Protein AF-A0A8H7U9P8-F1 (afdb_monomer)

Solvent-accessible surface area (backbone atoms only — not comparable to full-atom values): 9159 Å² total; per-residue (Å²): 142,85,87,87,87,82,85,85,82,86,85,87,84,90,87,84,80,89,77,88,81,91,81,88,89,85,90,80,92,76,88,78,81,78,82,87,80,76,90,78,82,76,75,75,76,71,85,64,72,77,75,77,67,76,71,53,92,57,46,44,79,45,80,44,76,46,96,87,73,50,75,49,80,47,78,46,52,33,84,40,32,42,50,57,51,40,45,49,51,66,71,68,51,57,77,95,45,56,93,74,56,70,96,48,57,84,75,59,81,53,72,56,98,91,36,78,62,51,53,88,38,42,46,54,83,74,76,113

Mean predicted aligned error: 18.79 Å

Secondary structure (DSSP, 8-state):
---------------------------------PPP----------------PPPPTTEEEEEEE-TTS-EEEEEEETTSBHHHHHHHHHHS--GGGGGG--SSGGG---EETTEEPPTT-BSTTT--

Nearest PDB structures (foldseek):
  1wgh-assembly1_A  TM=7.658E-01  e=2.312E-04  Mus musculus
  2gbm-assembly3_C  TM=8.348E-01  e=1.379E-03  Homo sapiens
  5swg-assembly1_A  TM=5.934E-01  e=4.024E-02  Homo sapiens
  5sxb-assembly1_A  TM=6.620E-01  e=7.797E-02  Homo sapiens
  5sxf-assembly1_A  TM=8.152E-01  e=1.614E-01  Homo sapiens

InterPro domains:
  IPR029071 Ubiquitin-like domain superfamily [SSF54236] (49-123)
  IPR039540 UBL3-like, ubiquitin domain [PF13881] (58-123)
  IPR040015 UBL3-like [PTHR13169] (57-124)

Foldseek 3Di:
DDDDDDDDDDDDDDDDDDDDDDDDDDDDDDDDDDDDDDDPPPPPPVPPPPPPPPQPPQKDWDWDQDPVRDTDIDIDGQQDFVLVVLVVCLVVPDPVCPVVRDPDSVVDWDADPNDTRDRRDGNNVVVD

Radius of gyration: 31.52 Å; Cα contacts (8 Å, |Δi|>4): 82; chains: 1; bounding box: 66×61×72 Å

Structure (mmCIF, N/CA/C/O backbone):
data_AF-A0A8H7U9P8-F1
#
_entry.id   AF-A0A8H7U9P8-F1
#
loop_
_atom_site.group_PDB
_atom_site.id
_atom_site.type_symbol
_atom_site.label_atom_id
_atom_site.label_alt_id
_atom_site.label_comp_id
_atom_site.label_asym_id
_atom_site.label_entity_id
_atom_site.label_seq_id
_atom_site.pdbx_PDB_ins_code
_atom_site.Cartn_x
_atom_site.Cartn_y
_atom_site.Cartn_z
_atom_site.occupancy
_atom_site.B_iso_or_equiv
_atom_site.auth_seq_id
_atom_site.auth_comp_id
_atom_site.auth_asym_id
_atom_site.auth_atom_id
_atom_site.pdbx_PDB_model_num
ATOM 1 N N . MET A 1 1 ? 14.004 42.310 -53.960 1.00 48.22 1 MET A N 1
ATOM 2 C CA . MET A 1 1 ? 14.989 41.286 -53.553 1.00 48.22 1 MET A CA 1
ATOM 3 C C . MET A 1 1 ? 16.269 41.995 -53.146 1.00 48.22 1 MET A C 1
ATOM 5 O O . MET A 1 1 ? 16.929 42.541 -54.014 1.00 48.22 1 MET A O 1
ATOM 9 N N . ALA A 1 2 ? 16.560 42.049 -51.847 1.00 48.06 2 ALA A N 1
ATOM 10 C CA . ALA A 1 2 ? 17.881 42.338 -51.287 1.00 48.06 2 ALA A CA 1
ATOM 11 C C . ALA A 1 2 ? 17.858 41.848 -49.831 1.00 48.06 2 ALA A C 1
ATOM 13 O O . ALA A 1 2 ? 17.055 42.330 -49.035 1.00 48.06 2 ALA A O 1
ATOM 14 N N . GLN A 1 3 ? 18.652 40.819 -49.541 1.00 46.38 3 GLN A N 1
ATOM 15 C CA . GLN A 1 3 ? 18.842 40.236 -48.214 1.00 46.38 3 GLN A CA 1
ATOM 16 C C . GLN A 1 3 ? 20.063 40.888 -47.558 1.00 46.38 3 GLN A C 1
ATOM 18 O O . GLN A 1 3 ? 21.067 41.117 -48.230 1.00 46.38 3 GLN A O 1
ATOM 23 N N . ALA A 1 4 ? 19.981 41.143 -46.255 1.00 49.91 4 ALA A N 1
ATOM 24 C CA . ALA A 1 4 ? 21.124 41.428 -45.398 1.00 49.91 4 ALA A CA 1
ATOM 25 C C . ALA A 1 4 ? 20.826 40.845 -44.008 1.00 49.91 4 ALA A C 1
ATOM 27 O O . ALA A 1 4 ? 20.103 41.451 -43.222 1.00 49.91 4 ALA A O 1
ATOM 28 N N . GLU A 1 5 ? 21.346 39.650 -43.736 1.00 50.34 5 GLU A N 1
ATOM 29 C CA . GLU A 1 5 ? 21.492 39.126 -42.378 1.00 50.34 5 GLU A CA 1
ATOM 30 C C . GLU A 1 5 ? 22.972 39.190 -42.010 1.00 50.34 5 GLU A C 1
ATOM 32 O O . GLU A 1 5 ? 23.845 38.737 -42.754 1.00 50.34 5 GLU A O 1
ATOM 37 N N . SER A 1 6 ? 23.229 39.831 -40.876 1.00 54.53 6 SER A N 1
ATOM 38 C CA . SER A 1 6 ? 24.551 40.147 -40.361 1.00 54.53 6 SER A CA 1
ATOM 39 C C . SER A 1 6 ? 24.925 39.185 -39.235 1.00 54.53 6 SER A C 1
ATOM 41 O O . SER A 1 6 ? 24.171 39.044 -38.276 1.00 54.53 6 SER A O 1
ATOM 43 N N . ASN A 1 7 ? 26.160 38.681 -39.324 1.00 53.97 7 ASN A N 1
ATOM 44 C CA . ASN A 1 7 ? 26.991 38.032 -38.297 1.00 53.97 7 ASN A CA 1
ATOM 45 C C . ASN A 1 7 ? 26.629 36.591 -37.883 1.00 53.97 7 ASN A C 1
ATOM 47 O O . ASN A 1 7 ? 25.467 36.249 -37.689 1.00 53.97 7 ASN A O 1
ATOM 51 N N . PRO A 1 8 ? 27.662 35.741 -37.708 1.00 55.09 8 PRO A N 1
ATOM 52 C CA . PRO A 1 8 ? 28.382 35.731 -36.431 1.00 55.09 8 PRO A CA 1
ATOM 53 C C . PRO A 1 8 ? 29.917 35.783 -36.523 1.00 55.09 8 PRO A C 1
ATOM 55 O O . PRO A 1 8 ? 30.558 35.243 -37.421 1.00 55.09 8 PRO A O 1
ATOM 58 N N . SER A 1 9 ? 30.480 36.442 -35.510 1.00 46.31 9 SER A N 1
ATOM 59 C CA . SER A 1 9 ? 31.898 36.547 -35.176 1.00 46.31 9 SER A CA 1
ATOM 60 C C . SER A 1 9 ? 32.423 35.251 -34.547 1.00 46.31 9 SER A C 1
ATOM 62 O O . SER A 1 9 ? 31.852 34.780 -33.570 1.00 46.31 9 SER A O 1
ATOM 64 N N . SER A 1 10 ? 33.537 34.763 -35.103 1.00 48.69 10 SER A N 1
ATOM 65 C CA . SER A 1 10 ? 34.746 34.234 -34.445 1.00 48.69 10 SER A CA 1
ATOM 66 C C . SER A 1 10 ? 34.595 33.443 -33.137 1.00 48.69 10 SER A C 1
ATOM 68 O O . SER A 1 10 ? 34.243 34.030 -32.117 1.00 48.69 10 SER A O 1
ATOM 70 N N . ASN A 1 11 ? 35.039 32.176 -33.123 1.00 47.34 11 ASN A N 1
ATOM 71 C CA . ASN A 1 11 ? 36.228 31.808 -32.339 1.00 47.34 11 ASN A CA 1
ATOM 72 C C . ASN A 1 11 ? 36.743 30.382 -32.648 1.00 47.34 11 ASN A C 1
ATOM 74 O O . ASN A 1 11 ? 35.954 29.455 -32.801 1.00 47.34 11 ASN A O 1
ATOM 78 N N . ALA A 1 12 ? 38.069 30.262 -32.563 1.00 47.75 12 ALA A N 1
ATOM 79 C CA . ALA A 1 12 ? 38.892 29.091 -32.253 1.00 47.75 12 ALA A CA 1
ATOM 80 C C . ALA A 1 12 ? 39.211 28.052 -33.351 1.00 47.75 12 ALA A C 1
ATOM 82 O O . ALA A 1 12 ? 38.369 27.334 -33.882 1.00 47.75 12 ALA A O 1
ATOM 83 N N . GLU A 1 13 ? 40.516 27.995 -33.612 1.00 48.00 13 GLU A N 1
ATOM 84 C CA . GLU A 1 13 ? 41.279 27.170 -34.541 1.00 48.00 13 GLU A CA 1
ATOM 85 C C . GLU A 1 13 ? 41.333 25.671 -34.173 1.00 48.00 13 GLU A C 1
ATOM 87 O O . GLU A 1 13 ? 41.159 25.304 -33.007 1.00 48.00 13 GLU A O 1
ATOM 92 N N . PRO A 1 14 ? 41.649 24.797 -35.150 1.00 52.38 14 PRO A N 1
ATOM 93 C CA . PRO A 1 14 ? 41.876 23.375 -34.945 1.00 52.38 14 PRO A CA 1
ATOM 94 C C . PRO A 1 14 ? 43.354 23.106 -34.626 1.00 52.38 14 PRO A C 1
ATOM 96 O O . PRO A 1 14 ? 44.242 23.465 -35.395 1.00 52.38 14 PRO A O 1
ATOM 99 N N . VAL A 1 15 ? 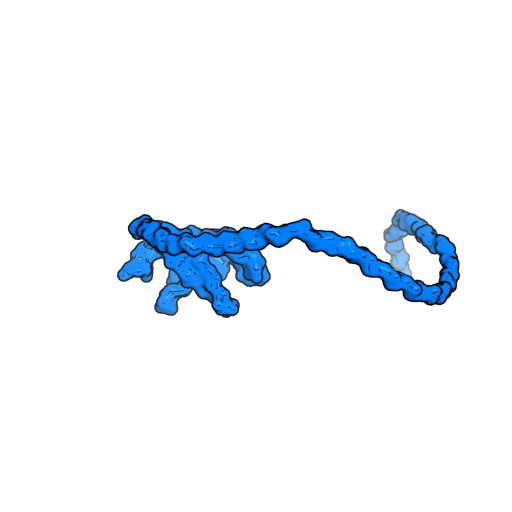43.634 22.409 -33.526 1.00 53.75 15 VAL A N 1
ATOM 100 C CA . VAL A 1 15 ? 44.973 21.871 -33.248 1.00 53.75 15 VAL A CA 1
ATOM 101 C C . VAL A 1 15 ? 44.899 20.364 -33.086 1.00 53.75 15 VAL A C 1
ATOM 103 O O . VAL A 1 15 ? 44.620 19.884 -32.005 1.00 53.75 15 VAL A O 1
ATOM 106 N N . HIS A 1 16 ? 45.171 19.607 -34.145 1.00 46.22 16 HIS A N 1
ATOM 107 C CA . HIS A 1 16 ? 45.759 18.271 -34.020 1.00 46.22 16 HIS A CA 1
ATOM 108 C C . HIS A 1 16 ? 46.602 18.014 -35.269 1.00 46.22 16 HIS A C 1
ATOM 110 O O . HIS A 1 16 ? 46.096 17.680 -36.337 1.00 46.22 16 HIS A O 1
ATOM 116 N N . ALA A 1 17 ? 47.904 18.248 -35.126 1.00 44.84 17 ALA A N 1
ATOM 117 C CA . ALA A 1 17 ? 48.915 17.837 -36.080 1.00 44.84 17 ALA A CA 1
ATOM 118 C C . ALA A 1 17 ? 49.499 16.486 -35.650 1.00 44.84 17 ALA A C 1
ATOM 120 O O . ALA A 1 17 ? 49.775 16.303 -34.465 1.00 44.84 17 ALA A O 1
ATOM 121 N N . THR A 1 18 ? 49.812 15.665 -36.661 1.00 39.41 18 THR A N 1
ATOM 122 C CA . THR A 1 18 ? 50.921 14.693 -36.684 1.00 39.41 18 THR A CA 1
ATOM 123 C C . THR A 1 18 ? 50.742 13.403 -35.874 1.00 39.41 18 THR A C 1
ATOM 125 O O . THR A 1 18 ? 50.282 13.446 -34.744 1.00 39.41 18 THR A O 1
ATOM 128 N N . LEU A 1 19 ? 51.140 12.205 -36.307 1.00 43.62 19 LEU A N 1
ATOM 129 C CA . LEU A 1 19 ? 51.571 11.555 -37.559 1.00 43.62 19 LEU A CA 1
ATOM 130 C C . LEU A 1 19 ? 51.496 10.039 -37.234 1.00 43.62 19 LEU A C 1
ATOM 132 O O . LEU A 1 19 ? 51.554 9.664 -36.065 1.00 43.62 19 LEU A O 1
ATOM 136 N N . SER A 1 20 ? 51.336 9.236 -38.285 1.00 49.78 20 SER A N 1
ATOM 137 C CA . SER A 1 20 ? 51.813 7.860 -38.561 1.00 49.78 20 SER A CA 1
ATOM 138 C C . SER A 1 20 ? 52.703 7.165 -37.498 1.00 49.78 20 SER A C 1
ATOM 140 O O . SER A 1 20 ? 53.489 7.824 -36.832 1.00 49.78 20 SER A O 1
ATOM 142 N N . GLU A 1 21 ? 52.688 5.845 -37.277 1.00 50.41 21 GLU A N 1
ATOM 143 C CA . GLU A 1 21 ? 53.050 4.741 -38.192 1.00 50.41 21 GLU A CA 1
ATOM 144 C C . GLU A 1 21 ? 52.859 3.384 -37.448 1.00 50.41 21 GLU A C 1
ATOM 146 O O . GLU A 1 21 ? 52.877 3.369 -36.219 1.00 50.41 21 GLU A O 1
ATOM 151 N N . ASP A 1 22 ? 52.649 2.309 -38.228 1.00 44.94 22 ASP A N 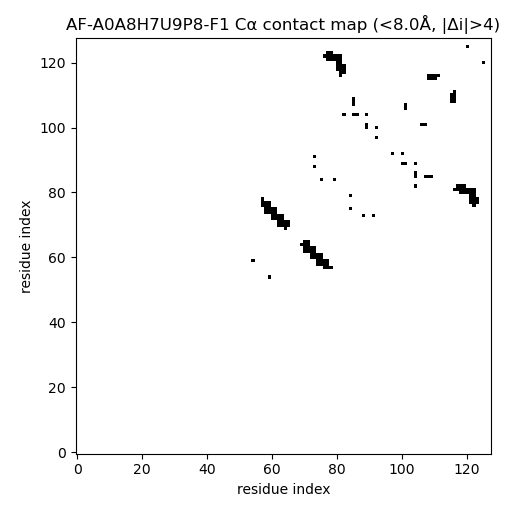1
ATOM 152 C CA . ASP A 1 22 ? 53.021 0.873 -38.107 1.00 44.94 22 ASP A CA 1
ATOM 153 C C . ASP A 1 22 ? 53.323 0.201 -36.744 1.00 44.94 22 ASP A C 1
ATOM 155 O O . ASP A 1 22 ? 53.823 0.810 -35.813 1.00 44.94 22 ASP A O 1
ATOM 159 N N . ASN A 1 23 ? 53.279 -1.118 -36.538 1.00 40.50 23 ASN A N 1
ATOM 160 C CA . ASN A 1 23 ? 52.735 -2.351 -37.120 1.00 40.50 23 ASN A CA 1
ATOM 161 C C . ASN A 1 23 ? 53.327 -3.475 -36.207 1.00 40.50 23 ASN A C 1
ATOM 163 O O . ASN A 1 23 ? 54.397 -3.295 -35.634 1.00 40.50 23 ASN A O 1
ATOM 167 N N . GLU A 1 24 ? 52.654 -4.626 -36.126 1.00 45.28 24 GLU A N 1
ATOM 168 C CA . GLU A 1 24 ? 53.159 -5.968 -35.746 1.00 45.28 24 GLU A CA 1
ATOM 169 C C . GLU A 1 24 ? 53.557 -6.386 -34.294 1.00 45.28 24 GLU A C 1
ATOM 171 O O . GLU A 1 24 ? 54.520 -5.924 -33.696 1.00 45.28 24 GLU A O 1
ATOM 176 N N . VAL A 1 25 ? 52.788 -7.391 -33.820 1.00 45.00 25 VAL A N 1
ATOM 177 C CA . VAL A 1 25 ? 53.124 -8.709 -33.200 1.00 45.00 25 VAL A CA 1
ATOM 178 C C . VAL A 1 25 ? 54.079 -8.776 -31.987 1.00 45.00 25 VAL A C 1
ATOM 180 O O . VAL A 1 25 ? 55.258 -8.483 -32.090 1.00 45.00 25 VAL A O 1
ATOM 183 N N . GLU A 1 26 ? 53.625 -9.315 -30.842 1.00 39.78 26 GLU A N 1
ATOM 184 C CA . GLU A 1 26 ? 53.778 -10.736 -30.443 1.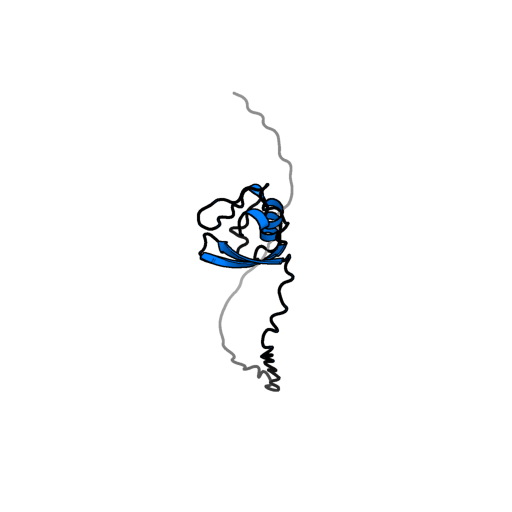00 39.78 26 GLU A CA 1
ATOM 185 C C . GLU A 1 26 ? 53.447 -10.967 -28.951 1.00 39.78 26 GLU A C 1
ATOM 187 O O . GLU A 1 26 ? 53.556 -10.088 -28.101 1.00 39.78 26 GLU A O 1
ATOM 192 N N . GLN A 1 27 ? 52.984 -12.182 -28.662 1.00 48.12 27 GLN A N 1
ATOM 193 C CA . GLN A 1 27 ? 52.538 -12.710 -27.372 1.00 48.12 27 GLN A CA 1
ATOM 194 C C . GLN A 1 27 ? 53.651 -12.748 -26.321 1.00 48.12 27 GLN A C 1
ATOM 196 O O . GLN A 1 27 ? 54.709 -13.291 -26.618 1.00 48.12 27 GLN A O 1
ATOM 201 N N . GLN A 1 28 ? 53.353 -12.390 -25.064 1.00 39.81 28 GLN A N 1
ATOM 202 C CA . GLN A 1 28 ? 53.986 -13.017 -23.893 1.00 39.81 28 GLN A CA 1
ATOM 203 C C . GLN A 1 28 ? 52.981 -13.194 -22.748 1.00 39.81 28 GLN A C 1
ATOM 205 O O . GLN A 1 28 ? 52.481 -12.248 -22.148 1.00 39.81 28 GLN A O 1
ATOM 210 N N . ASN A 1 29 ? 52.693 -14.464 -22.486 1.00 41.50 29 ASN A N 1
ATOM 211 C CA . ASN A 1 29 ? 51.980 -15.003 -21.344 1.00 41.50 29 ASN A CA 1
ATOM 212 C C . ASN A 1 29 ? 52.802 -14.759 -20.066 1.00 41.50 29 ASN A C 1
ATOM 214 O O . ASN A 1 29 ? 53.945 -15.211 -19.997 1.00 41.50 29 ASN A O 1
ATOM 218 N N . GLN A 1 30 ? 52.236 -14.113 -19.047 1.00 43.88 30 GLN A N 1
ATOM 219 C CA . GLN A 1 30 ? 52.744 -14.244 -17.682 1.00 43.88 30 GLN A CA 1
ATOM 220 C C . GLN A 1 30 ? 51.600 -14.151 -16.674 1.00 43.88 30 GLN A C 1
ATOM 222 O O . GLN A 1 30 ? 51.023 -13.101 -16.414 1.00 43.88 30 GLN A O 1
ATOM 227 N N . THR A 1 31 ? 51.267 -15.339 -16.181 1.00 43.75 31 THR A N 1
ATOM 228 C CA . THR A 1 31 ? 50.528 -15.651 -14.967 1.00 43.75 31 THR A CA 1
ATOM 229 C C . THR A 1 31 ? 51.014 -14.782 -13.812 1.00 43.75 31 THR A C 1
ATOM 231 O O . THR A 1 31 ? 52.138 -14.958 -13.347 1.00 43.75 31 THR A O 1
ATOM 234 N N . GLU A 1 32 ? 50.164 -13.878 -13.331 1.00 51.12 32 GLU A N 1
ATOM 235 C CA . GLU A 1 32 ? 50.350 -13.255 -12.026 1.00 51.12 32 GLU A CA 1
ATOM 236 C C . GLU A 1 32 ? 49.584 -14.101 -11.007 1.00 51.12 32 GLU A C 1
ATOM 238 O O . GLU A 1 32 ? 48.353 -14.177 -10.994 1.00 51.12 32 GLU A O 1
ATOM 243 N N . GLU A 1 33 ? 50.363 -14.848 -10.233 1.00 46.38 33 GLU A N 1
ATOM 244 C CA . GLU A 1 33 ? 49.920 -15.684 -9.133 1.00 46.38 33 GLU A CA 1
ATOM 245 C C . GLU A 1 33 ? 49.275 -14.798 -8.063 1.00 46.38 33 GLU A C 1
ATOM 247 O O . GLU A 1 33 ? 49.957 -14.101 -7.317 1.00 46.38 33 GLU A O 1
ATOM 252 N N . ILE A 1 34 ? 47.945 -14.821 -7.977 1.00 62.09 34 ILE A N 1
ATOM 253 C CA . ILE A 1 34 ? 47.229 -14.346 -6.790 1.00 62.09 34 ILE A CA 1
ATOM 254 C C . ILE A 1 34 ? 47.519 -15.322 -5.640 1.00 62.09 34 ILE A C 1
ATOM 256 O O . ILE A 1 34 ? 47.137 -16.492 -5.742 1.00 62.09 34 ILE A O 1
ATOM 260 N N . PRO A 1 35 ? 48.171 -14.886 -4.544 1.00 54.06 35 PRO A N 1
ATOM 261 C CA . PRO A 1 35 ? 48.403 -15.745 -3.396 1.00 54.06 35 PRO A CA 1
ATOM 262 C C . PRO A 1 35 ? 47.067 -16.075 -2.732 1.00 54.06 35 PRO A C 1
ATOM 264 O O . PRO A 1 35 ? 46.345 -15.199 -2.253 1.00 54.06 35 PRO A O 1
ATOM 267 N N . ALA A 1 36 ? 46.754 -17.365 -2.719 1.00 54.16 36 ALA A N 1
ATOM 268 C CA . ALA A 1 36 ? 45.726 -17.954 -1.888 1.00 54.16 36 ALA A CA 1
ATOM 269 C C . ALA A 1 36 ? 46.187 -17.956 -0.425 1.00 54.16 36 ALA A C 1
ATOM 271 O O . ALA A 1 36 ? 47.193 -18.578 -0.113 1.00 54.1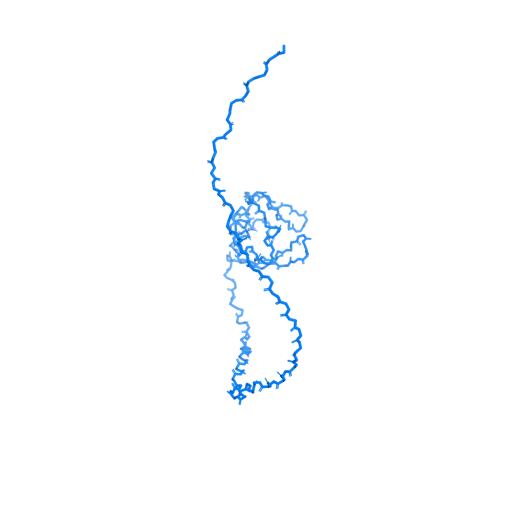6 36 ALA A O 1
ATOM 272 N N . GLU A 1 37 ? 45.447 -17.262 0.439 1.00 48.78 37 GLU A N 1
ATOM 273 C CA . GLU A 1 37 ? 45.231 -17.503 1.879 1.00 48.78 37 GLU A CA 1
ATOM 274 C C . GLU A 1 37 ? 44.566 -16.223 2.428 1.00 48.78 37 GLU A C 1
ATOM 276 O O . GLU A 1 37 ? 45.086 -15.131 2.250 1.00 48.78 37 GLU A O 1
ATOM 281 N N . LYS A 1 38 ? 43.401 -16.206 3.070 1.00 50.09 38 LYS A N 1
ATOM 282 C CA . LYS A 1 38 ? 42.617 -17.239 3.734 1.00 50.09 38 LYS A CA 1
ATOM 283 C C . LYS A 1 38 ? 41.136 -16.949 3.541 1.00 50.09 38 LYS A C 1
ATOM 285 O O . LYS A 1 38 ? 40.679 -15.814 3.647 1.00 50.09 38 LYS A O 1
ATOM 290 N N . GLU A 1 39 ? 40.406 -18.030 3.337 1.00 53.69 39 GLU A N 1
ATOM 291 C CA . GLU A 1 39 ? 38.980 -18.117 3.577 1.00 53.69 39 GLU A CA 1
ATOM 292 C C . GLU A 1 39 ? 38.683 -17.758 5.042 1.00 53.69 39 GLU A C 1
ATOM 294 O O . GLU A 1 39 ? 39.004 -18.506 5.959 1.00 53.69 39 GLU A O 1
ATOM 299 N N . GLU A 1 40 ? 38.015 -16.632 5.259 1.00 45.00 40 GLU A N 1
ATOM 300 C CA . GLU A 1 40 ? 37.045 -16.498 6.345 1.00 45.00 40 GLU A CA 1
ATOM 301 C C . GLU A 1 40 ? 35.707 -16.111 5.717 1.00 45.00 40 GLU A C 1
ATOM 303 O O . GLU A 1 40 ? 35.151 -15.031 5.903 1.00 45.00 40 GLU A O 1
ATOM 308 N N . ALA A 1 41 ? 35.167 -17.054 4.944 1.00 45.06 41 ALA A N 1
ATOM 309 C CA . ALA A 1 41 ? 33.738 -17.131 4.712 1.00 45.06 41 ALA A CA 1
ATOM 310 C C . ALA A 1 41 ? 33.063 -17.533 6.033 1.00 45.06 41 ALA A C 1
ATOM 312 O O . ALA A 1 41 ? 32.633 -18.670 6.216 1.00 45.06 41 ALA A O 1
ATOM 313 N N . THR A 1 42 ? 32.948 -16.587 6.969 1.00 34.75 42 THR A N 1
ATOM 314 C CA . THR A 1 42 ? 31.947 -16.685 8.031 1.00 34.75 42 THR A CA 1
ATOM 315 C C . THR A 1 42 ? 30.600 -16.352 7.382 1.00 34.75 42 THR A C 1
ATOM 317 O O . THR A 1 42 ? 30.095 -15.233 7.394 1.00 34.75 42 THR A O 1
ATOM 320 N N . SER A 1 43 ? 30.030 -17.352 6.704 1.00 45.78 43 SER A N 1
ATOM 321 C CA . SER A 1 43 ? 28.594 -17.389 6.448 1.00 45.78 43 SER A CA 1
ATOM 322 C C . SER A 1 43 ? 27.918 -17.581 7.799 1.00 45.78 43 SER A C 1
ATOM 324 O O . SER A 1 43 ? 27.575 -18.692 8.192 1.00 45.78 43 SER A O 1
ATOM 326 N N . GLN A 1 44 ? 27.742 -16.481 8.530 1.00 37.44 44 GLN A N 1
ATOM 327 C CA . GLN A 1 44 ? 26.733 -16.409 9.571 1.00 37.44 44 GLN A CA 1
ATOM 328 C C . GLN A 1 44 ? 25.375 -16.393 8.867 1.00 37.44 44 GLN A C 1
ATOM 330 O O . GLN A 1 44 ? 24.726 -15.358 8.740 1.00 37.44 44 GLN A O 1
ATOM 335 N N . TYR A 1 45 ? 24.935 -17.573 8.421 1.00 47.16 45 TYR A N 1
ATOM 336 C CA . TYR A 1 45 ? 23.524 -17.916 8.505 1.00 47.16 45 TYR A CA 1
ATOM 337 C C . TYR A 1 45 ? 23.208 -17.940 9.994 1.00 47.16 45 TYR A C 1
ATOM 339 O O . TYR A 1 45 ? 23.257 -18.972 10.661 1.00 47.16 45 TYR A O 1
ATOM 347 N N . SER A 1 46 ? 22.985 -16.748 10.538 1.00 45.50 46 SER A N 1
ATOM 348 C CA . SER A 1 46 ? 22.231 -16.592 11.754 1.00 45.50 46 SER A CA 1
ATOM 349 C C . SER A 1 46 ? 20.845 -17.127 11.427 1.00 45.50 46 SER A C 1
ATOM 351 O O . SER A 1 46 ? 19.982 -16.427 10.902 1.00 45.50 46 SER A O 1
ATOM 353 N N . ASP A 1 47 ? 20.667 -18.410 11.732 1.00 47.88 47 ASP A N 1
ATOM 354 C CA . ASP A 1 47 ? 19.399 -19.039 12.078 1.00 47.88 47 ASP A CA 1
ATOM 355 C C . ASP A 1 47 ? 18.846 -18.310 13.314 1.00 47.88 47 ASP A C 1
ATOM 357 O O . ASP A 1 47 ? 18.794 -18.805 14.435 1.00 47.88 47 ASP A O 1
ATOM 361 N N . SER A 1 48 ? 18.550 -17.025 13.129 1.00 52.66 48 SER A N 1
ATOM 362 C CA . SER A 1 48 ? 17.673 -16.285 14.004 1.00 52.66 48 SER A CA 1
ATOM 363 C C . SER A 1 48 ? 16.301 -16.707 13.538 1.00 52.66 48 SER A C 1
ATOM 365 O O . SER A 1 48 ? 15.730 -16.095 12.635 1.00 52.66 48 SER A O 1
ATOM 367 N N . GLU A 1 49 ? 15.810 -17.795 14.128 1.00 56.38 49 GLU A N 1
ATOM 368 C CA . GLU A 1 49 ? 14.382 -18.038 14.257 1.00 56.38 49 GLU A CA 1
ATOM 369 C C . GLU A 1 49 ? 13.723 -16.664 14.448 1.00 56.38 49 GLU A C 1
ATOM 371 O O . GLU A 1 49 ? 14.120 -15.933 15.371 1.00 56.38 49 GLU A O 1
ATOM 376 N N . PRO A 1 50 ? 12.845 -16.213 13.531 1.00 57.62 50 PRO A N 1
ATOM 377 C CA . PRO A 1 50 ? 12.230 -14.918 13.688 1.00 57.62 50 PRO A CA 1
ATOM 378 C C . PRO A 1 50 ? 11.422 -15.024 14.970 1.00 57.62 50 PRO A C 1
ATOM 380 O O . PRO A 1 50 ? 10.363 -15.643 14.998 1.00 57.62 50 PRO A O 1
ATOM 383 N N . LYS A 1 51 ? 11.945 -14.441 16.056 1.00 52.25 51 LYS A N 1
ATOM 384 C CA . LYS A 1 51 ? 11.132 -14.051 17.195 1.00 52.25 51 LYS A CA 1
ATOM 385 C C . LYS A 1 51 ? 10.039 -13.205 16.577 1.00 52.25 51 LYS A C 1
ATOM 387 O O . LYS A 1 51 ? 10.289 -12.051 16.234 1.00 52.25 51 LYS A O 1
ATOM 392 N N . GLU A 1 52 ? 8.872 -13.809 16.385 1.00 60.28 52 GLU A N 1
ATOM 393 C CA . GLU A 1 52 ? 7.643 -13.115 16.063 1.00 60.28 52 GLU A CA 1
ATOM 394 C C . GLU A 1 52 ? 7.399 -12.179 17.241 1.00 60.28 52 GLU A C 1
ATOM 396 O O . GLU A 1 52 ? 6.777 -12.521 18.247 1.00 60.28 52 GLU A O 1
ATOM 401 N N . THR A 1 53 ? 8.006 -10.996 17.174 1.00 61.41 53 THR A N 1
ATOM 402 C CA . THR A 1 53 ? 7.634 -9.902 18.039 1.00 61.41 53 THR A CA 1
ATOM 403 C C . THR A 1 53 ? 6.170 -9.661 17.713 1.00 61.41 53 THR A C 1
ATOM 405 O O . THR A 1 53 ? 5.830 -9.463 16.543 1.00 61.41 53 THR A O 1
ATOM 408 N N . PRO A 1 54 ? 5.269 -9.767 18.704 1.00 60.78 54 PRO A N 1
ATOM 409 C CA . PRO A 1 54 ? 3.861 -9.570 18.444 1.00 60.78 54 PRO A CA 1
ATOM 410 C C . PRO A 1 54 ? 3.723 -8.177 17.854 1.00 60.78 54 PRO A C 1
ATOM 412 O O . PRO A 1 54 ? 4.079 -7.186 18.498 1.00 60.78 54 PRO A O 1
ATOM 415 N N . VAL A 1 55 ? 3.259 -8.122 16.606 1.00 60.16 55 VAL A N 1
ATOM 416 C CA . VAL A 1 55 ? 2.949 -6.871 15.929 1.00 60.16 55 VAL A CA 1
ATOM 417 C C . VAL A 1 55 ? 2.063 -6.090 16.896 1.00 60.16 55 VAL A C 1
ATOM 419 O O . VAL A 1 55 ? 1.026 -6.625 17.317 1.00 60.16 55 VAL A O 1
ATOM 422 N N . PRO A 1 56 ? 2.476 -4.885 17.336 1.00 67.06 56 PRO A N 1
ATOM 423 C CA . PRO A 1 56 ? 1.653 -4.069 18.216 1.00 67.06 56 PRO A CA 1
ATOM 424 C C . PRO A 1 56 ? 0.242 -4.012 17.635 1.00 67.06 56 PRO A C 1
ATOM 426 O O . PRO A 1 56 ? 0.104 -3.910 16.418 1.00 67.06 56 PRO A O 1
ATOM 429 N N . LYS A 1 57 ? -0.806 -4.109 18.464 1.00 67.69 57 LYS A N 1
ATOM 430 C CA . LYS A 1 57 ? -2.201 -4.233 17.985 1.00 67.69 57 LYS A CA 1
ATOM 431 C C . LYS A 1 57 ? -2.603 -3.146 16.977 1.00 67.69 57 LYS A C 1
ATOM 433 O O . LYS A 1 57 ? -3.520 -3.367 16.183 1.00 67.69 57 LYS A O 1
ATOM 438 N N . ASP A 1 58 ? -1.894 -2.025 17.000 1.00 82.38 58 ASP A N 1
ATOM 439 C CA . ASP A 1 58 ? -2.082 -0.853 16.154 1.00 82.38 58 ASP A CA 1
ATOM 440 C C . ASP A 1 58 ? 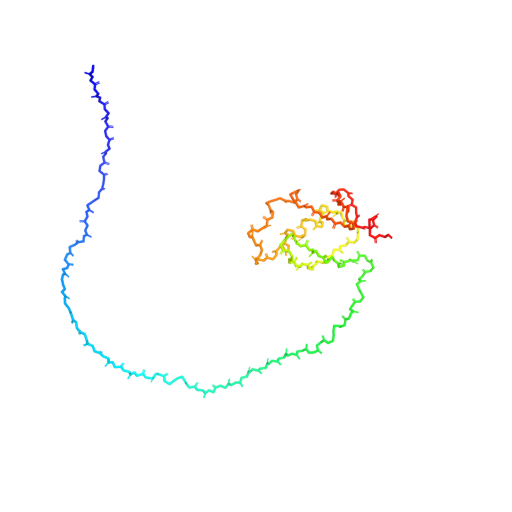-1.344 -0.915 14.813 1.00 82.38 58 ASP A C 1
ATOM 442 O O . ASP A 1 58 ? -1.602 -0.083 13.952 1.00 82.38 58 ASP A O 1
ATOM 446 N N . LYS A 1 59 ? -0.447 -1.879 14.597 1.00 86.56 59 LYS A N 1
ATOM 447 C CA . LYS A 1 59 ? 0.320 -2.033 13.358 1.00 86.56 59 LYS A CA 1
ATOM 448 C C . LYS A 1 59 ? -0.212 -3.182 12.506 1.00 86.56 59 LYS A C 1
ATOM 450 O O . LYS A 1 59 ? -0.765 -4.158 13.012 1.00 86.56 59 LYS A O 1
ATOM 455 N N . VAL A 1 60 ? -0.052 -3.056 11.194 1.00 88.31 60 VAL A N 1
ATOM 456 C CA . VAL A 1 60 ? -0.354 -4.101 10.212 1.00 88.31 60 VAL A CA 1
ATOM 457 C C . VAL A 1 60 ? 0.760 -4.199 9.187 1.00 88.31 60 VAL A C 1
ATOM 459 O O . VAL A 1 60 ? 1.332 -3.196 8.760 1.00 88.31 60 VAL A O 1
ATOM 462 N N . HIS A 1 61 ? 1.035 -5.428 8.764 1.00 89.44 61 HIS A N 1
ATOM 463 C CA . HIS A 1 61 ? 1.911 -5.693 7.634 1.00 89.44 61 HIS A CA 1
ATOM 464 C C . HIS A 1 61 ? 1.082 -5.761 6.357 1.00 89.44 61 HIS A C 1
ATOM 466 O O . HIS A 1 61 ? 0.185 -6.596 6.227 1.00 89.44 61 HIS A O 1
ATOM 472 N N . LEU A 1 62 ? 1.394 -4.889 5.403 1.00 89.62 62 LEU A N 1
ATOM 473 C CA . LEU A 1 62 ? 0.805 -4.923 4.075 1.00 89.62 62 LEU A CA 1
ATOM 474 C C . LEU A 1 62 ? 1.750 -5.638 3.115 1.00 89.62 62 LEU A C 1
ATOM 476 O O . LEU A 1 62 ? 2.918 -5.277 2.972 1.00 89.62 62 LEU A O 1
ATOM 480 N N . ASN A 1 63 ? 1.197 -6.638 2.434 1.00 91.38 63 ASN A N 1
ATOM 481 C CA . ASN A 1 63 ? 1.834 -7.331 1.325 1.00 91.38 63 ASN A CA 1
ATOM 482 C C . ASN A 1 63 ? 1.240 -6.769 0.033 1.00 91.38 63 ASN A C 1
ATOM 484 O O . ASN A 1 63 ? 0.117 -7.103 -0.342 1.00 91.38 63 ASN A O 1
ATOM 488 N N . LEU A 1 64 ? 1.969 -5.870 -0.617 1.00 89.38 64 LEU A N 1
ATOM 489 C CA . LEU A 1 64 ? 1.529 -5.184 -1.825 1.00 89.38 64 LEU A CA 1
ATOM 490 C C . LEU A 1 64 ? 1.992 -5.959 -3.052 1.00 89.38 64 LEU A C 1
ATOM 492 O O . LEU A 1 64 ? 3.157 -6.342 -3.144 1.00 89.38 64 LEU A O 1
ATOM 496 N N . LEU A 1 65 ? 1.085 -6.146 -4.007 1.00 91.19 65 LEU A N 1
ATOM 497 C CA . LEU A 1 65 ? 1.389 -6.685 -5.326 1.00 91.19 65 LEU A CA 1
ATOM 498 C C . LEU A 1 65 ? 1.351 -5.544 -6.341 1.00 91.19 65 LEU A C 1
ATOM 500 O O . LEU A 1 65 ? 0.323 -4.886 -6.501 1.00 91.19 65 LEU A O 1
ATOM 504 N N . LEU A 1 66 ? 2.464 -5.313 -7.027 1.00 86.81 66 LEU A N 1
ATOM 505 C CA . LEU A 1 66 ? 2.525 -4.353 -8.122 1.00 86.81 66 LEU A CA 1
ATOM 506 C C . LEU A 1 66 ? 2.009 -4.997 -9.413 1.00 86.81 66 LEU A C 1
ATOM 508 O O . LEU A 1 66 ? 2.073 -6.214 -9.580 1.00 86.81 66 LEU A O 1
ATOM 512 N N . VAL A 1 67 ? 1.574 -4.174 -10.372 1.00 84.38 67 VAL A N 1
ATOM 513 C CA . VAL A 1 67 ? 1.117 -4.634 -11.701 1.00 84.38 67 VAL A CA 1
ATOM 514 C C . VAL A 1 67 ? 2.182 -5.421 -12.475 1.00 84.38 67 VAL A C 1
ATOM 516 O O . VAL A 1 67 ? 1.853 -6.228 -13.335 1.00 84.38 67 VAL A O 1
ATOM 519 N N . SER A 1 68 ? 3.458 -5.238 -12.132 1.00 82.25 68 SER A N 1
ATOM 520 C CA . SER A 1 68 ? 4.586 -6.013 -12.660 1.00 82.25 68 SER A CA 1
ATOM 521 C C . SER A 1 68 ? 4.677 -7.443 -12.107 1.00 82.25 68 SER A C 1
ATOM 523 O O . SER A 1 68 ? 5.537 -8.206 -12.537 1.00 82.25 68 SER A O 1
ATOM 525 N N . GLY A 1 69 ? 3.843 -7.808 -11.127 1.00 85.88 69 GLY A N 1
ATOM 526 C CA . GLY A 1 69 ? 3.873 -9.096 -10.428 1.00 85.88 69 GLY A CA 1
ATOM 527 C C . GLY A 1 69 ? 4.8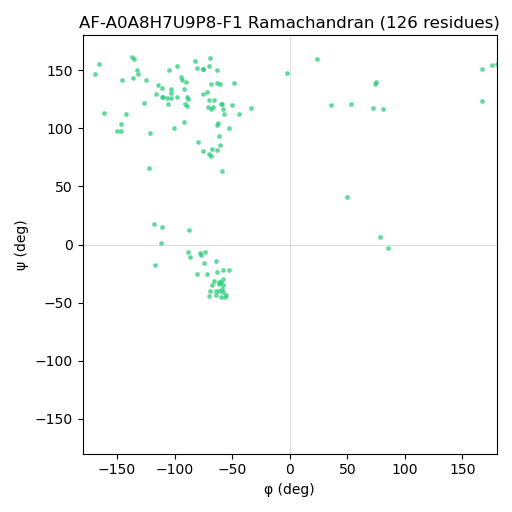43 -9.154 -9.242 1.00 85.88 69 GLY A C 1
ATOM 528 O O . GLY A 1 69 ? 4.898 -10.165 -8.537 1.00 85.88 69 GLY A O 1
ATOM 529 N N . LYS A 1 70 ? 5.599 -8.079 -8.988 1.00 85.94 70 LYS A N 1
ATOM 530 C CA . LYS A 1 70 ? 6.540 -7.992 -7.864 1.00 85.94 70 LYS A CA 1
ATOM 531 C C . LYS A 1 70 ? 5.826 -7.658 -6.552 1.00 85.94 70 LYS A C 1
ATOM 533 O O . LYS A 1 70 ? 4.775 -7.016 -6.556 1.00 85.94 70 LYS A O 1
ATOM 538 N N . ARG A 1 71 ? 6.403 -8.101 -5.430 1.00 89.69 71 ARG A N 1
ATOM 539 C CA . ARG A 1 71 ? 5.828 -7.948 -4.086 1.00 89.69 71 ARG A CA 1
ATOM 540 C C . ARG A 1 71 ? 6.672 -7.036 -3.214 1.00 89.69 71 ARG A C 1
ATOM 542 O O . ARG A 1 71 ? 7.890 -7.170 -3.202 1.00 89.69 71 ARG A O 1
ATOM 549 N N . MET A 1 72 ? 6.014 -6.154 -2.471 1.00 88.12 72 MET A N 1
ATOM 550 C CA . MET A 1 72 ? 6.631 -5.293 -1.464 1.00 88.12 72 MET A CA 1
ATOM 551 C C . MET A 1 72 ? 5.946 -5.482 -0.120 1.00 88.12 72 MET A C 1
ATOM 553 O O . MET A 1 72 ? 4.723 -5.582 -0.045 1.00 88.12 72 MET A O 1
ATOM 557 N N . HIS A 1 73 ? 6.751 -5.468 0.934 1.00 90.62 73 HIS A N 1
ATOM 558 C CA . HIS A 1 73 ? 6.295 -5.572 2.309 1.00 90.62 73 HIS A CA 1
ATOM 559 C C . HIS A 1 73 ? 6.494 -4.221 2.987 1.00 90.62 73 HIS A C 1
ATOM 561 O O . HIS A 1 73 ? 7.596 -3.674 2.952 1.00 90.62 73 HIS A O 1
ATOM 567 N N . ILE A 1 74 ? 5.436 -3.684 3.589 1.00 90.44 74 ILE A N 1
ATOM 568 C CA . ILE A 1 74 ? 5.517 -2.476 4.414 1.00 90.44 74 ILE A CA 1
ATOM 569 C C . ILE A 1 74 ? 4.780 -2.686 5.731 1.00 90.44 74 ILE A C 1
ATOM 571 O O . ILE A 1 74 ? 3.803 -3.432 5.806 1.00 90.44 74 ILE A O 1
ATOM 575 N N . GLU A 1 75 ? 5.242 -2.001 6.766 1.00 90.44 75 GLU A N 1
ATOM 576 C CA . GLU A 1 75 ? 4.557 -1.904 8.049 1.00 90.44 75 GLU A CA 1
ATOM 577 C C . GLU A 1 75 ? 3.887 -0.533 8.144 1.00 90.44 75 GLU A C 1
ATOM 579 O O . GLU A 1 75 ? 4.515 0.489 7.869 1.00 90.44 75 GLU A O 1
ATOM 584 N N . VAL A 1 76 ? 2.609 -0.517 8.510 1.00 91.00 76 VAL A N 1
ATOM 585 C CA . VAL A 1 76 ? 1.795 0.702 8.634 1.00 91.00 76 VAL A CA 1
ATOM 586 C C . VAL A 1 76 ? 0.944 0.640 9.895 1.00 91.00 76 VAL A C 1
ATOM 588 O O . VAL A 1 76 ? 0.722 -0.440 10.449 1.00 91.00 76 VAL A O 1
ATOM 591 N N . VAL A 1 77 ? 0.449 1.786 10.358 1.00 90.31 77 VAL A N 1
ATOM 592 C CA . VAL A 1 77 ? -0.464 1.854 11.504 1.00 90.31 77 VAL A CA 1
ATOM 593 C C . VAL A 1 77 ? -1.906 1.743 11.001 1.00 90.31 77 VAL A C 1
ATOM 595 O O . VAL A 1 77 ? -2.260 2.317 9.979 1.00 90.31 77 VAL A O 1
ATOM 598 N N . LYS A 1 78 ? -2.775 1.011 11.704 1.00 86.56 78 LYS A N 1
ATOM 599 C CA . LYS A 1 78 ? -4.188 0.818 11.322 1.00 86.56 78 LYS A CA 1
ATOM 600 C C . LYS A 1 78 ? -4.974 2.125 11.243 1.00 86.56 78 LYS A C 1
ATOM 602 O O . LYS A 1 78 ? -5.881 2.219 10.427 1.00 86.56 78 LYS A O 1
ATOM 607 N N . ALA A 1 79 ? -4.619 3.091 12.086 1.00 86.31 79 ALA A N 1
ATOM 608 C CA . ALA A 1 79 ? -5.222 4.419 12.128 1.00 86.31 79 ALA A CA 1
ATOM 609 C C . ALA A 1 79 ? -4.734 5.341 10.995 1.00 86.31 79 ALA A C 1
ATOM 611 O O . ALA A 1 79 ? -5.264 6.440 10.831 1.00 86.31 79 ALA A O 1
ATOM 612 N N . ASP A 1 80 ? -3.716 4.930 10.226 1.00 88.31 80 ASP A N 1
ATOM 613 C CA . ASP A 1 80 ? -3.247 5.727 9.100 1.00 88.31 80 ASP A CA 1
ATOM 614 C C . ASP A 1 80 ? -4.291 5.755 7.985 1.00 88.31 80 ASP A C 1
ATOM 616 O O . ASP A 1 80 ? -4.892 4.744 7.601 1.00 88.31 80 ASP A O 1
ATOM 620 N N . THR A 1 81 ? -4.452 6.944 7.412 1.00 92.69 81 THR A N 1
ATOM 621 C CA . THR A 1 81 ? -5.229 7.115 6.192 1.00 92.69 81 THR A CA 1
ATOM 622 C C . THR A 1 81 ? -4.502 6.492 5.011 1.00 92.69 81 THR A C 1
ATOM 624 O O . THR A 1 81 ? -3.269 6.434 4.953 1.00 92.69 81 THR A O 1
ATOM 627 N N . ILE A 1 82 ? -5.266 6.080 4.005 1.00 92.25 82 ILE A N 1
ATOM 628 C CA . ILE A 1 82 ? -4.710 5.528 2.770 1.00 92.25 82 ILE A CA 1
ATOM 629 C C . ILE A 1 82 ? -3.763 6.527 2.104 1.00 92.25 82 ILE A C 1
ATOM 631 O O . ILE A 1 82 ? -2.735 6.114 1.578 1.00 92.25 82 ILE A O 1
ATOM 635 N N . SER A 1 83 ? -4.038 7.833 2.181 1.00 92.62 83 SER A N 1
ATOM 636 C CA . SER A 1 83 ? -3.111 8.860 1.692 1.00 92.62 83 SER A CA 1
ATOM 637 C C . SER A 1 83 ? -1.715 8.745 2.322 1.00 92.62 83 SER A C 1
ATOM 639 O O . SER A 1 83 ? -0.712 8.825 1.610 1.00 92.62 83 SER A O 1
ATOM 641 N N . ASN A 1 84 ? -1.633 8.521 3.639 1.00 91.94 84 ASN A N 1
ATOM 642 C CA . ASN A 1 84 ? -0.355 8.360 4.334 1.00 91.94 84 ASN A CA 1
ATOM 643 C C . ASN A 1 84 ? 0.334 7.042 3.941 1.00 91.94 84 ASN A C 1
ATOM 645 O O . ASN A 1 84 ? 1.533 7.009 3.668 1.00 91.94 84 ASN A O 1
ATOM 649 N N . VAL A 1 85 ? -0.443 5.963 3.810 1.00 92.00 85 VAL A N 1
ATOM 650 C CA . VAL A 1 85 ? 0.054 4.658 3.346 1.00 92.00 85 VAL A CA 1
ATOM 651 C C . VAL A 1 85 ? 0.654 4.765 1.943 1.00 92.00 85 VAL A C 1
ATOM 653 O O . VAL A 1 85 ? 1.753 4.268 1.707 1.00 92.00 85 VAL A O 1
ATOM 656 N N . LYS A 1 86 ? -0.019 5.450 1.011 1.00 92.69 86 LYS A N 1
ATOM 657 C CA . LYS A 1 86 ? 0.486 5.679 -0.352 1.00 92.69 86 LYS A CA 1
ATOM 658 C C . LYS A 1 86 ? 1.798 6.473 -0.346 1.00 92.69 86 LYS A C 1
ATOM 660 O O . LYS A 1 86 ? 2.721 6.138 -1.090 1.00 92.69 86 LYS A O 1
ATOM 665 N N . ALA A 1 87 ? 1.916 7.484 0.516 1.00 92.31 87 ALA A N 1
A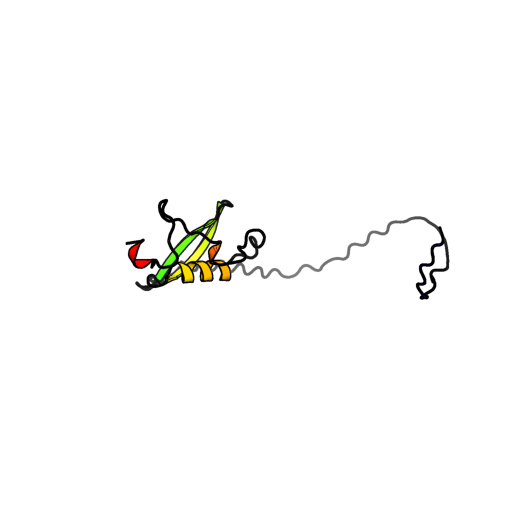TOM 666 C CA . ALA A 1 87 ? 3.159 8.234 0.683 1.00 92.31 87 ALA A CA 1
ATOM 667 C C . ALA A 1 87 ? 4.296 7.348 1.225 1.00 92.31 87 ALA A C 1
ATOM 669 O O . ALA A 1 87 ? 5.426 7.421 0.737 1.00 92.31 87 ALA A O 1
ATOM 670 N N . LEU A 1 88 ? 3.998 6.455 2.176 1.00 92.00 88 LEU A N 1
ATOM 671 C CA . LEU A 1 88 ? 4.965 5.484 2.690 1.00 92.00 88 LEU A CA 1
ATOM 672 C C . LEU A 1 88 ? 5.418 4.501 1.601 1.00 92.00 88 LEU A C 1
ATOM 674 O O . LEU A 1 88 ? 6.612 4.244 1.463 1.00 92.00 88 LEU A O 1
ATOM 678 N N . VAL A 1 89 ? 4.480 4.003 0.793 1.00 91.06 89 VAL A N 1
ATOM 679 C CA . VAL A 1 89 ? 4.747 3.140 -0.368 1.00 91.06 89 VAL A CA 1
ATOM 680 C C . VAL A 1 89 ? 5.708 3.816 -1.348 1.00 91.06 89 VAL A C 1
ATOM 682 O O . VAL A 1 89 ? 6.671 3.195 -1.790 1.00 91.06 89 VAL A O 1
ATOM 685 N N . LEU A 1 90 ? 5.488 5.095 -1.656 1.00 90.19 90 LEU A N 1
ATOM 686 C CA . LEU A 1 90 ? 6.367 5.877 -2.532 1.00 90.19 90 LEU A CA 1
ATOM 687 C C . LEU A 1 90 ? 7.752 6.134 -1.931 1.00 90.19 90 LEU A C 1
ATOM 689 O O . LEU A 1 90 ? 8.745 6.175 -2.663 1.00 90.19 90 LEU A O 1
ATOM 693 N N . LYS A 1 91 ? 7.826 6.306 -0.608 1.00 89.75 91 LYS A N 1
ATOM 694 C CA . LYS A 1 91 ? 9.084 6.495 0.123 1.00 89.75 91 LYS A CA 1
ATOM 695 C C . LYS A 1 91 ? 9.918 5.216 0.159 1.00 89.75 91 LYS A C 1
ATOM 697 O O . LYS A 1 91 ? 11.118 5.279 -0.080 1.00 89.75 91 LYS A O 1
ATOM 702 N N . GLN A 1 92 ? 9.284 4.078 0.431 1.00 89.12 92 GLN A N 1
ATOM 703 C CA . GLN A 1 92 ? 9.925 2.762 0.507 1.00 89.12 92 GLN A CA 1
ATOM 704 C C . GLN A 1 92 ? 10.004 2.067 -0.863 1.00 89.12 92 GLN A C 1
ATOM 706 O O . GLN A 1 92 ? 10.304 0.878 -0.939 1.00 89.12 92 GLN A O 1
ATOM 711 N N . TRP A 1 93 ? 9.736 2.797 -1.952 1.00 86.88 93 TRP A N 1
ATOM 712 C CA . TRP A 1 93 ? 9.707 2.236 -3.295 1.00 86.88 93 TRP A CA 1
ATOM 713 C C . TRP A 1 93 ? 11.061 1.601 -3.651 1.00 86.88 93 TRP A C 1
ATOM 715 O O . TRP A 1 93 ? 12.077 2.303 -3.648 1.00 86.88 93 TRP A O 1
ATOM 725 N N . PRO A 1 94 ? 11.110 0.298 -3.973 1.00 83.25 94 PRO A N 1
ATOM 726 C CA . PRO A 1 94 ? 12.360 -0.395 -4.246 1.00 83.25 94 PRO A CA 1
ATOM 727 C C . PRO A 1 94 ? 13.111 0.205 -5.431 1.00 83.25 94 PRO A C 1
ATOM 729 O O . PRO A 1 94 ? 12.527 0.507 -6.476 1.00 83.25 94 PRO A O 1
ATOM 732 N N . ILE A 1 95 ? 14.431 0.330 -5.279 1.00 82.19 95 ILE A N 1
ATOM 733 C CA . ILE A 1 95 ? 15.304 0.930 -6.297 1.00 82.19 95 ILE A CA 1
ATOM 734 C C . ILE A 1 95 ? 15.273 0.151 -7.615 1.00 82.19 95 ILE A C 1
ATOM 736 O O . ILE A 1 95 ? 15.310 0.735 -8.695 1.00 82.19 95 ILE A O 1
ATOM 740 N N . GLU A 1 96 ? 15.089 -1.165 -7.531 1.00 80.19 96 GLU A N 1
ATOM 741 C CA . GLU A 1 96 ? 14.960 -2.048 -8.688 1.00 80.19 96 GLU A CA 1
ATOM 742 C C . GLU A 1 96 ? 13.714 -1.743 -9.542 1.00 80.19 96 GLU A C 1
ATOM 744 O O . GLU A 1 96 ? 13.579 -2.275 -10.645 1.00 80.19 96 GLU A O 1
ATOM 749 N N . TRP A 1 97 ? 12.760 -0.950 -9.033 1.00 79.62 97 TRP A N 1
ATOM 750 C CA . TRP A 1 97 ? 11.478 -0.640 -9.684 1.00 79.62 97 TRP A CA 1
ATOM 751 C C . TRP A 1 97 ? 11.325 0.850 -9.994 1.00 79.62 97 TRP A C 1
ATOM 753 O O . TRP A 1 97 ? 10.211 1.318 -10.241 1.00 79.62 97 TRP A O 1
ATOM 763 N N . ASN A 1 98 ? 12.425 1.607 -9.989 1.00 79.94 98 ASN A N 1
ATOM 764 C CA . ASN A 1 98 ? 12.401 3.055 -10.189 1.00 79.94 98 ASN A CA 1
ATOM 765 C C . ASN A 1 98 ? 11.755 3.467 -11.529 1.00 79.94 98 ASN A C 1
ATOM 767 O O . ASN A 1 98 ? 11.090 4.493 -11.598 1.00 79.94 98 ASN A O 1
ATOM 771 N N . ASN A 1 99 ? 11.852 2.624 -12.565 1.00 80.44 99 ASN A N 1
ATOM 772 C CA . ASN A 1 99 ? 11.216 2.857 -13.871 1.00 80.44 99 ASN A CA 1
ATOM 773 C C . ASN A 1 99 ? 9.678 2.893 -13.819 1.00 80.44 99 ASN A C 1
ATOM 775 O O . ASN A 1 99 ? 9.049 3.457 -14.706 1.00 80.44 99 ASN A O 1
ATOM 779 N N . SER A 1 100 ? 9.065 2.266 -12.811 1.00 81.25 100 SER A N 1
ATOM 780 C CA . SER A 1 100 ? 7.608 2.246 -12.605 1.00 81.25 100 SER A CA 1
ATOM 781 C C . SER A 1 100 ? 7.194 3.041 -11.369 1.00 81.25 100 SER A C 1
ATOM 783 O O . SER A 1 100 ? 6.082 2.861 -10.872 1.00 81.25 100 SER A O 1
ATOM 785 N N . LYS A 1 101 ? 8.094 3.876 -10.839 1.00 85.44 101 LYS A N 1
ATOM 786 C CA . LYS A 1 101 ? 7.806 4.727 -9.692 1.00 85.44 101 LYS A CA 1
ATOM 787 C C . LYS A 1 101 ? 6.824 5.831 -10.115 1.00 85.44 101 LYS A C 1
ATOM 789 O O . LYS A 1 101 ? 7.133 6.564 -11.053 1.00 85.44 101 LYS A O 1
ATOM 794 N N . PRO A 1 102 ? 5.670 5.972 -9.443 1.00 86.50 102 PRO A N 1
ATOM 795 C CA . PRO A 1 102 ? 4.762 7.087 -9.694 1.00 86.50 102 PRO A CA 1
ATOM 796 C C . PRO A 1 102 ? 5.421 8.429 -9.349 1.00 86.50 102 PRO A C 1
ATOM 798 O O . PRO A 1 102 ? 6.244 8.502 -8.432 1.00 86.50 102 PRO A O 1
ATOM 801 N N . SER A 1 103 ? 5.029 9.497 -10.047 1.00 87.44 103 SER A N 1
ATOM 802 C CA . SER A 1 103 ? 5.544 10.851 -9.795 1.00 87.44 103 SER A CA 1
ATOM 803 C C . SER A 1 103 ? 4.839 11.518 -8.610 1.00 87.44 103 SER A C 1
ATOM 805 O O . SER A 1 103 ? 5.424 12.375 -7.950 1.00 87.44 103 SER A O 1
ATOM 807 N N . SER A 1 104 ? 3.598 11.107 -8.318 1.00 89.31 104 SER A N 1
ATOM 808 C CA . SER A 1 104 ? 2.798 11.610 -7.195 1.00 89.31 104 SER A CA 1
ATOM 809 C C . SER A 1 104 ? 2.088 10.492 -6.424 1.00 89.31 104 SER A C 1
ATOM 811 O O . SER A 1 104 ? 1.842 9.401 -6.935 1.00 89.31 104 SER A O 1
ATOM 813 N N . VAL A 1 105 ? 1.709 10.797 -5.180 1.00 89.44 105 VAL A N 1
ATOM 814 C CA . VAL A 1 105 ? 0.894 9.943 -4.298 1.00 89.44 105 VAL A CA 1
ATOM 815 C C . VAL A 1 105 ? -0.486 9.668 -4.897 1.00 89.44 105 VAL A C 1
ATOM 817 O O . VAL A 1 105 ? -1.011 8.566 -4.743 1.00 89.44 105 VAL A O 1
ATOM 820 N N . ASP A 1 106 ? -1.047 10.630 -5.628 1.00 88.88 106 ASP A N 1
ATOM 821 C CA . ASP A 1 106 ? -2.383 10.523 -6.226 1.00 88.88 106 ASP A CA 1
ATOM 822 C C . ASP A 1 106 ? -2.452 9.548 -7.407 1.00 88.88 106 ASP A C 1
ATOM 824 O O . ASP A 1 106 ? -3.503 8.969 -7.676 1.00 88.88 106 ASP A O 1
ATOM 828 N N . GLU A 1 107 ? -1.328 9.315 -8.086 1.00 89.19 107 GLU A N 1
ATOM 829 C CA . GLU A 1 107 ? -1.239 8.354 -9.192 1.00 89.19 107 GLU A CA 1
ATOM 830 C C . GLU A 1 107 ? -1.234 6.902 -8.695 1.00 89.19 107 GLU A C 1
ATOM 832 O O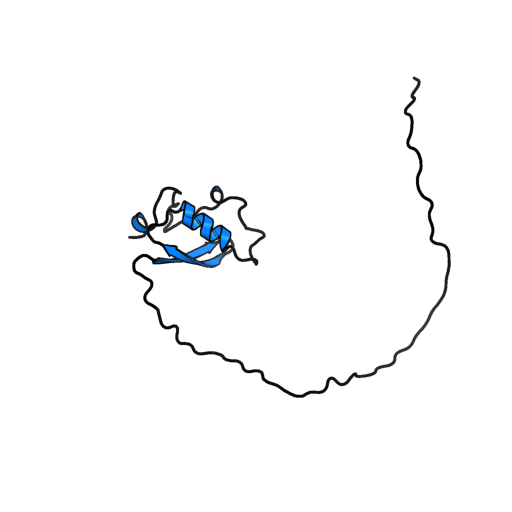 . GLU A 1 107 ? -1.471 5.966 -9.463 1.00 89.19 107 GLU A O 1
ATOM 837 N N . LEU A 1 108 ? -0.973 6.692 -7.402 1.00 89.00 108 LEU A N 1
ATOM 838 C CA . LEU A 1 108 ? -0.930 5.370 -6.808 1.00 89.00 108 LEU A CA 1
ATOM 839 C C . LEU A 1 108 ? -2.323 4.957 -6.340 1.00 89.00 108 LEU A C 1
ATOM 841 O O . LEU A 1 108 ? -2.946 5.630 -5.525 1.00 89.00 108 LEU A 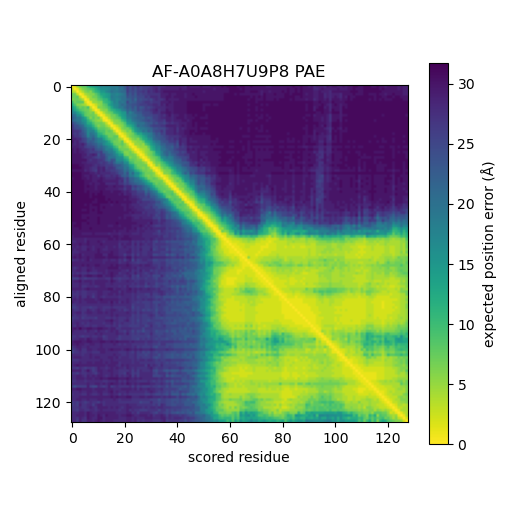O 1
ATOM 845 N N . ASN A 1 109 ? -2.797 3.802 -6.799 1.00 91.12 109 ASN A N 1
ATOM 846 C CA . ASN A 1 109 ? -4.070 3.229 -6.373 1.00 91.12 109 ASN A CA 1
ATOM 847 C C . ASN A 1 109 ? -3.844 1.907 -5.648 1.00 91.12 109 ASN A C 1
ATOM 849 O O . ASN A 1 109 ? -3.151 1.024 -6.149 1.00 91.12 109 ASN A O 1
ATOM 853 N N . ILE A 1 110 ? -4.448 1.774 -4.467 1.00 90.50 110 ILE A N 1
ATOM 854 C CA . ILE A 1 110 ? -4.400 0.544 -3.676 1.00 90.50 110 ILE A CA 1
ATOM 855 C C . ILE A 1 110 ? -5.739 -0.163 -3.834 1.00 90.50 110 ILE A C 1
ATOM 857 O O . ILE A 1 110 ? -6.795 0.428 -3.599 1.00 90.50 110 ILE A O 1
ATOM 861 N N . ILE A 1 111 ? -5.678 -1.430 -4.235 1.00 91.75 111 ILE A N 1
ATOM 862 C CA . ILE A 1 111 ? -6.844 -2.295 -4.380 1.00 91.75 111 ILE A CA 1
ATOM 863 C C . ILE A 1 111 ? -6.775 -3.365 -3.298 1.00 91.75 111 ILE A C 1
ATOM 865 O O . ILE A 1 111 ? -5.780 -4.078 -3.186 1.00 91.75 111 ILE A O 1
ATOM 869 N N . TYR A 1 112 ? -7.850 -3.503 -2.531 1.00 90.12 112 TYR A N 1
ATOM 870 C CA . TYR A 1 112 ? -8.002 -4.545 -1.526 1.00 90.12 112 TYR A CA 1
ATOM 871 C C . TYR A 1 112 ? -9.308 -5.301 -1.764 1.00 90.12 112 TYR A C 1
ATOM 873 O O . TYR A 1 112 ? -10.377 -4.694 -1.822 1.00 90.12 112 TYR A O 1
ATOM 881 N N . LEU A 1 113 ? -9.218 -6.623 -1.959 1.00 88.94 113 LEU A N 1
ATOM 882 C CA . LEU A 1 113 ? -10.362 -7.506 -2.244 1.00 88.94 113 LEU A CA 1
ATOM 883 C C . LEU A 1 113 ? -11.270 -6.984 -3.380 1.00 88.94 113 LEU A C 1
ATOM 885 O O . LEU A 1 113 ? -12.496 -7.022 -3.291 1.00 88.94 113 LEU A O 1
ATOM 889 N N . GLY A 1 114 ? -10.657 -6.447 -4.439 1.00 88.69 114 GLY A N 1
ATOM 890 C CA . GLY A 1 114 ? -11.366 -5.897 -5.600 1.00 88.69 114 GLY A CA 1
ATOM 891 C C . GLY A 1 114 ? -11.956 -4.495 -5.402 1.00 88.69 114 GLY A C 1
ATOM 892 O O . GLY A 1 114 ? -12.658 -4.012 -6.286 1.00 88.69 114 GLY A O 1
ATOM 893 N N . LYS A 1 115 ? -11.680 -3.823 -4.277 1.00 89.19 115 LYS A N 1
ATOM 894 C CA . LYS A 1 115 ? -12.138 -2.454 -4.000 1.00 89.19 115 LYS A CA 1
ATOM 895 C C . LYS A 1 115 ? -10.972 -1.477 -3.996 1.00 89.19 115 LYS A C 1
ATOM 897 O O . LYS A 1 115 ? -9.949 -1.738 -3.367 1.00 89.19 115 LYS A O 1
ATOM 902 N N . PHE A 1 116 ? -11.153 -0.335 -4.650 1.00 90.69 116 PHE A N 1
ATOM 903 C CA . PHE A 1 116 ? -10.223 0.784 -4.541 1.00 90.69 116 PHE A CA 1
ATOM 904 C C . PHE A 1 116 ? -10.355 1.441 -3.169 1.00 90.69 116 PHE A C 1
ATOM 906 O O . PHE A 1 116 ? -11.461 1.736 -2.713 1.00 90.69 116 PHE A O 1
ATOM 913 N N . LEU A 1 117 ? -9.221 1.656 -2.513 1.00 90.69 117 LEU A N 1
ATOM 914 C CA . LEU A 1 117 ? -9.159 2.357 -1.241 1.00 90.69 117 LEU A CA 1
ATOM 915 C C . LEU A 1 117 ? -8.998 3.862 -1.499 1.00 90.69 117 LEU A C 1
ATOM 917 O O . LEU A 1 117 ? -8.024 4.289 -2.123 1.00 90.69 117 LEU A O 1
ATOM 921 N N . ALA A 1 118 ? -9.971 4.652 -1.039 1.00 90.38 118 ALA A N 1
ATOM 922 C CA . ALA A 1 118 ? -9.970 6.108 -1.173 1.00 90.38 118 ALA A CA 1
ATOM 923 C C . ALA A 1 118 ? -8.991 6.761 -0.187 1.00 90.38 118 ALA A C 1
ATOM 925 O O . ALA A 1 118 ? -8.761 6.224 0.896 1.00 90.38 118 ALA A O 1
ATOM 926 N N . ASN A 1 119 ? -8.444 7.925 -0.546 1.00 88.88 119 ASN A N 1
ATOM 927 C CA . ASN A 1 119 ? -7.401 8.613 0.223 1.00 88.88 119 ASN A CA 1
ATOM 928 C C . ASN A 1 119 ? -7.844 8.957 1.655 1.00 88.88 119 ASN A C 1
ATOM 930 O O . ASN A 1 119 ? -7.048 8.813 2.581 1.00 88.88 119 ASN A O 1
ATOM 934 N N . GLU A 1 120 ? -9.106 9.359 1.832 1.00 88.50 120 GLU A N 1
ATOM 935 C CA . GLU A 1 120 ? -9.713 9.688 3.127 1.00 88.50 120 GLU A CA 1
ATOM 936 C C . GLU A 1 120 ? -10.124 8.472 3.973 1.00 88.50 120 GLU A C 1
ATOM 938 O O . GLU A 1 120 ? -10.529 8.630 5.123 1.00 88.50 120 GLU A O 1
ATOM 943 N N . SER A 1 121 ? -10.043 7.251 3.434 1.00 85.44 121 SER A N 1
ATOM 944 C CA . SER A 1 121 ? -10.328 6.046 4.220 1.00 85.44 121 SER A CA 1
ATOM 945 C C . SER A 1 121 ? -9.173 5.730 5.177 1.00 85.44 121 SER A C 1
ATOM 947 O O . SER A 1 121 ? -8.017 6.027 4.885 1.00 85.44 121 SER A O 1
ATOM 949 N N . SER A 1 122 ? -9.487 5.097 6.309 1.00 84.75 122 SER A N 1
ATOM 950 C CA . SER A 1 122 ? -8.508 4.499 7.230 1.00 84.75 122 SER A CA 1
ATOM 951 C C . SER A 1 122 ? -8.399 2.994 6.960 1.00 84.75 122 SER A C 1
ATOM 953 O O . SER A 1 122 ? -9.344 2.372 6.462 1.00 84.75 122 SER A O 1
ATOM 955 N N . LEU A 1 123 ? -7.252 2.387 7.273 1.00 83.00 123 LEU A N 1
ATOM 956 C CA . LEU A 1 123 ? -7.084 0.933 7.176 1.00 83.00 123 LEU A CA 1
ATOM 957 C C . LEU A 1 123 ? -7.982 0.192 8.178 1.00 83.00 123 LEU A C 1
ATOM 959 O O . LEU A 1 123 ? -8.478 -0.894 7.870 1.00 83.00 123 LEU A O 1
ATOM 963 N N . GLU A 1 124 ? -8.251 0.794 9.341 1.00 81.88 124 GLU A N 1
ATOM 964 C CA . GLU A 1 124 ? -9.077 0.204 10.401 1.00 81.88 124 GLU A CA 1
ATOM 965 C C . GLU A 1 124 ? -10.493 -0.154 9.923 1.00 81.88 124 GLU A C 1
ATOM 967 O O . GLU A 1 124 ? -11.014 -1.223 10.241 1.00 81.88 124 GLU A O 1
ATOM 972 N N . CYS A 1 125 ? -11.107 0.711 9.112 1.00 75.50 125 CYS A N 1
ATOM 973 C CA . CYS A 1 125 ? -12.513 0.597 8.737 1.00 75.50 125 CYS A CA 1
ATOM 974 C C . CYS A 1 125 ? -12.738 -0.276 7.497 1.00 75.50 125 CYS A C 1
ATOM 976 O O . CYS A 1 125 ? -13.886 -0.521 7.122 1.00 75.50 125 CYS A O 1
ATOM 978 N N . LYS A 1 126 ? -11.663 -0.719 6.830 1.00 69.94 126 LYS A N 1
ATOM 979 C CA . LYS A 1 126 ? -11.730 -1.496 5.580 1.00 69.94 126 LYS A CA 1
ATOM 980 C C . LYS A 1 126 ? -11.156 -2.908 5.680 1.00 69.94 126 LYS A C 1
ATOM 982 O O . LYS A 1 126 ? -11.448 -3.708 4.795 1.00 69.94 126 LYS A O 1
ATOM 987 N N . ILE A 1 127 ? -10.350 -3.197 6.702 1.00 67.75 127 ILE A N 1
ATOM 988 C CA . ILE A 1 127 ? -9.628 -4.475 6.864 1.00 67.75 127 ILE A CA 1
ATOM 989 C C . ILE A 1 127 ? -10.161 -5.292 8.066 1.00 67.75 127 ILE A C 1
ATOM 991 O O . ILE A 1 127 ? -9.685 -6.395 8.324 1.00 67.75 127 ILE A O 1
ATOM 995 N N . THR A 1 128 ? -11.178 -4.783 8.767 1.00 57.09 128 THR A N 1
ATOM 996 C CA . THR A 1 128 ? -11.905 -5.487 9.841 1.00 57.09 128 THR A CA 1
ATOM 997 C C . THR A 1 128 ? -13.190 -6.101 9.300 1.00 57.09 128 THR A C 1
ATOM 999 O O . THR A 1 128 ? -13.511 -7.238 9.708 1.00 57.09 128 THR A O 1
#

Organism: Mortierella isabellina (NCBI:txid91625)

pLDDT: mean 70.24, std 19.65, range [34.75, 92.69]

Sequence (128 aa):
MAQAESNPSSNAEPVHATLSEDNEVEQQNQTEEIPAEKEEATSQYSDSEPKETPVPKDKVHLNLLLVSGKRMHIEVVKADTISNVKALVLKQWPIEWNNSKPSSVDELNIIYLGKFLANESSLECKIT